Protein AF-A0A971KRV9-F1 (afdb_monomer_lite)

Foldseek 3Di:
DDDDDDPVPPAPPVNVVCVVCVVVVPNPVVVLVVQQLVFDVRAGKDKDADPDCQFKDWAWPFAKDWDDWDDDPPDTDIDIDTDTPGMDGNPCVRMDIDGHD

Radius of gyration: 20.57 Å; chains: 1; bounding box: 50×37×50 Å

Sequence (101 aa):
TTKFTGTDSKISYLEALKAKFAPQGLINFALCNAGNGVGVEGKDRMIVYKNDIENVFGVVTEPLRVLPAQYQGLNAIFNLFARTAGTAFRRPTAAVYADGV

Structure (mmCIF, N/CA/C/O backbone):
data_AF-A0A971KRV9-F1
#
_entry.id   AF-A0A971KRV9-F1
#
loop_
_atom_site.group_PDB
_atom_site.id
_atom_site.type_symbol
_atom_site.label_atom_id
_atom_site.label_alt_id
_atom_site.label_comp_id
_atom_site.label_asym_id
_atom_site.label_entity_id
_atom_site.label_seq_id
_atom_site.pdbx_PDB_ins_code
_atom_site.Cartn_x
_atom_site.Cartn_y
_atom_site.Cartn_z
_atom_site.occupancy
_atom_site.B_iso_or_equiv
_atom_site.auth_seq_id
_atom_site.auth_comp_id
_atom_site.auth_asym_id
_atom_site.auth_atom_id
_atom_site.pdbx_PDB_model_num
ATOM 1 N N . THR A 1 1 ? -13.592 23.753 15.552 1.00 42.66 1 THR A N 1
ATOM 2 C CA . THR A 1 1 ? -14.771 22.917 15.241 1.00 42.66 1 THR A CA 1
ATOM 3 C C . THR A 1 1 ? -15.631 23.670 14.252 1.00 42.66 1 THR A C 1
ATOM 5 O O . THR A 1 1 ? -16.369 24.560 14.651 1.00 42.66 1 THR A O 1
ATOM 8 N N . THR A 1 2 ? -15.461 23.423 12.958 1.00 44.06 2 THR A N 1
ATOM 9 C CA . THR A 1 2 ? -16.257 24.078 11.911 1.00 44.06 2 THR A CA 1
ATOM 10 C C . THR A 1 2 ? -17.669 23.496 11.961 1.00 44.06 2 THR A C 1
ATOM 12 O O . THR A 1 2 ? -17.868 22.317 11.679 1.00 44.06 2 THR A O 1
ATOM 15 N N . LYS A 1 3 ? -18.637 24.290 12.435 1.00 46.28 3 LYS A N 1
ATOM 16 C CA . LYS A 1 3 ? -20.061 23.941 12.400 1.00 46.28 3 LYS A CA 1
ATOM 17 C C . LYS A 1 3 ? -20.588 24.275 11.007 1.00 46.28 3 LYS A C 1
ATOM 19 O O . LYS A 1 3 ? -20.557 25.431 10.607 1.00 46.28 3 LYS A O 1
ATOM 24 N N . PHE A 1 4 ? -21.049 23.254 10.300 1.00 52.91 4 PHE A N 1
ATOM 25 C CA . PHE A 1 4 ? -21.707 23.370 9.006 1.00 52.91 4 PHE A CA 1
ATOM 26 C C . PHE A 1 4 ? -23.173 23.763 9.239 1.00 52.91 4 PHE A C 1
ATOM 28 O O . PHE A 1 4 ? -23.909 23.047 9.921 1.00 52.91 4 PHE A O 1
ATOM 35 N N . THR A 1 5 ? -23.563 24.956 8.788 1.00 45.97 5 THR A N 1
ATOM 36 C CA . THR A 1 5 ? -24.910 25.513 8.963 1.00 45.97 5 THR A CA 1
ATOM 37 C C . THR A 1 5 ? -25.591 25.699 7.610 1.00 45.97 5 THR A C 1
ATOM 39 O O . THR A 1 5 ? -25.241 26.598 6.853 1.00 45.97 5 THR A O 1
ATOM 42 N N . GLY A 1 6 ? -26.620 24.888 7.358 1.00 48.25 6 GLY A N 1
ATOM 43 C CA . GLY A 1 6 ? -27.865 25.285 6.688 1.00 48.25 6 GLY A CA 1
ATOM 44 C C . GLY A 1 6 ? -27.887 25.502 5.171 1.00 48.25 6 GLY A C 1
ATOM 45 O O . GLY A 1 6 ? -28.978 25.505 4.612 1.00 48.25 6 GLY A O 1
ATOM 46 N N . THR A 1 7 ? -26.753 25.629 4.482 1.00 49.47 7 THR A N 1
ATOM 47 C CA . THR A 1 7 ? -26.716 25.826 3.012 1.00 49.47 7 THR A CA 1
ATOM 48 C C . THR A 1 7 ? -25.532 25.102 2.355 1.00 49.47 7 THR A C 1
ATOM 50 O O . THR A 1 7 ? -24.835 25.651 1.508 1.00 49.47 7 THR A O 1
ATOM 53 N N . ASP A 1 8 ? -25.289 23.848 2.742 1.00 52.19 8 ASP A N 1
ATOM 54 C CA . ASP A 1 8 ? -24.143 23.043 2.279 1.00 52.19 8 ASP A CA 1
ATOM 55 C C . ASP A 1 8 ? -24.368 22.306 0.945 1.00 52.19 8 ASP A C 1
ATOM 57 O O . ASP A 1 8 ? -23.674 21.343 0.632 1.00 52.19 8 ASP A O 1
ATOM 61 N N . SER A 1 9 ? -25.282 22.773 0.090 1.00 56.97 9 SER A N 1
ATOM 62 C CA . SER A 1 9 ? -25.549 22.167 -1.229 1.00 56.97 9 SER A CA 1
ATOM 63 C C . SER A 1 9 ? -24.377 22.268 -2.224 1.00 56.97 9 SER A C 1
ATOM 65 O O . SER A 1 9 ? -24.500 21.813 -3.358 1.00 56.97 9 SER A O 1
ATOM 67 N N . LYS A 1 10 ? -23.262 22.906 -1.840 1.00 64.19 10 LYS A N 1
ATOM 68 C CA . LYS A 1 10 ? -22.063 23.100 -2.677 1.00 64.19 10 LYS A CA 1
ATOM 69 C C . LYS A 1 10 ? -20.878 22.218 -2.285 1.00 64.19 10 LYS A C 1
ATOM 71 O O . LYS A 1 10 ? -19.875 22.251 -2.989 1.00 64.19 10 LYS A O 1
ATOM 76 N N . ILE A 1 11 ? -20.971 21.467 -1.188 1.00 67.75 11 ILE A N 1
ATOM 77 C CA . ILE A 1 11 ? -19.888 20.598 -0.719 1.00 67.75 11 ILE A CA 1
ATOM 78 C C . ILE A 1 11 ? -20.365 19.158 -0.867 1.00 67.75 11 ILE A C 1
ATOM 80 O O . ILE A 1 11 ? -21.416 18.783 -0.343 1.00 67.75 11 ILE A O 1
ATOM 84 N N . SER A 1 12 ? -19.610 18.343 -1.600 1.00 80.25 12 SER A N 1
ATOM 85 C CA . SER A 1 12 ? -19.933 16.923 -1.709 1.00 80.25 12 SER A CA 1
ATOM 86 C C . SER A 1 12 ? -19.827 16.259 -0.333 1.00 80.25 12 SER A C 1
ATOM 88 O O . SER A 1 12 ? -18.970 16.603 0.485 1.00 80.25 12 SER A O 1
ATOM 90 N N . TYR A 1 13 ? -20.666 15.256 -0.070 1.00 78.88 13 TYR A N 1
ATOM 91 C CA . TYR A 1 13 ? -20.603 14.502 1.186 1.00 78.88 13 TYR A CA 1
ATOM 92 C C . TYR A 1 13 ? -19.193 13.935 1.447 1.00 78.88 13 TYR A C 1
ATOM 94 O O . TYR A 1 13 ? -18.716 13.921 2.580 1.00 78.88 13 TYR A O 1
ATOM 102 N N . LEU A 1 14 ? -18.477 13.564 0.380 1.00 77.88 14 LEU A N 1
ATOM 103 C CA . LEU A 1 14 ? -17.086 13.127 0.440 1.00 77.88 14 LEU A CA 1
ATOM 104 C C . LEU A 1 14 ? -16.143 14.217 0.969 1.00 77.88 14 LEU A C 1
ATOM 106 O O . LEU A 1 14 ? -15.290 13.929 1.805 1.00 77.88 14 LEU A O 1
ATOM 110 N N . GLU A 1 15 ? -16.271 15.460 0.510 1.00 80.31 15 GLU A N 1
ATOM 111 C CA . GLU A 1 15 ? -15.447 16.577 0.991 1.00 80.31 15 GLU A CA 1
ATOM 112 C C . GLU A 1 15 ? -15.720 16.891 2.464 1.00 80.31 15 GLU A C 1
ATOM 114 O O . GLU A 1 15 ? -14.781 17.134 3.226 1.00 80.31 15 GLU A O 1
ATOM 119 N N . ALA A 1 16 ? -16.980 16.793 2.896 1.00 82.00 16 ALA A N 1
ATOM 120 C CA . ALA A 1 16 ? -17.339 16.936 4.304 1.00 82.00 16 ALA A CA 1
ATOM 121 C C . ALA A 1 16 ? -16.710 15.829 5.174 1.00 82.00 16 ALA A C 1
ATOM 123 O O . ALA A 1 16 ? -16.162 16.114 6.243 1.00 82.00 16 ALA A O 1
ATOM 124 N N . LEU A 1 17 ? -16.725 14.573 4.709 1.00 78.88 17 LEU A N 1
ATOM 125 C CA . LEU A 1 17 ? -16.067 13.457 5.398 1.00 78.88 17 LEU A CA 1
ATOM 126 C C . LEU A 1 17 ? -14.545 13.648 5.449 1.00 78.88 17 LEU A C 1
ATOM 128 O O . LEU A 1 17 ? -13.952 13.505 6.519 1.00 78.88 17 LEU A O 1
ATOM 132 N N . LYS A 1 18 ? -13.918 14.046 4.335 1.00 81.12 18 LYS A N 1
ATOM 133 C CA . LYS A 1 18 ? -12.479 14.355 4.282 1.00 81.12 18 LYS A CA 1
ATOM 134 C C . LYS A 1 18 ? -12.102 15.419 5.312 1.00 81.12 18 LYS A C 1
ATOM 136 O O . LYS A 1 18 ? -11.177 15.209 6.090 1.00 81.12 18 LYS A O 1
ATOM 141 N N . ALA A 1 19 ? -12.850 16.520 5.380 1.00 82.62 19 ALA A N 1
ATOM 142 C CA . ALA A 1 19 ? -12.597 17.591 6.343 1.00 82.62 19 ALA A CA 1
ATOM 143 C C . ALA A 1 19 ? -12.804 17.144 7.801 1.00 82.62 19 ALA A C 1
ATOM 145 O O . ALA A 1 19 ? -12.041 17.535 8.685 1.00 82.62 19 ALA A O 1
ATOM 146 N N . LYS A 1 20 ? -13.813 16.304 8.064 1.00 83.00 20 LYS A N 1
ATOM 147 C CA . LYS A 1 20 ? -14.112 15.791 9.409 1.00 83.00 20 LYS A CA 1
ATOM 148 C C . LYS A 1 20 ? -13.045 14.822 9.924 1.00 83.00 20 LYS A C 1
ATOM 150 O O . LYS A 1 20 ? -12.732 14.847 11.114 1.00 83.00 20 LYS A O 1
ATOM 155 N N . PHE A 1 21 ? -12.509 13.975 9.049 1.00 77.69 21 PHE A N 1
ATOM 156 C CA . PHE A 1 21 ? -11.555 12.926 9.411 1.00 77.69 21 PHE A CA 1
ATOM 157 C C . PHE A 1 21 ? -10.083 13.329 9.228 1.00 77.69 21 PHE A C 1
ATOM 159 O O . PHE A 1 21 ? -9.210 12.697 9.823 1.00 77.69 21 PHE A O 1
ATOM 166 N N . ALA A 1 22 ? -9.788 14.417 8.509 1.00 79.62 22 ALA A N 1
ATOM 167 C CA . ALA A 1 22 ? -8.427 14.943 8.372 1.00 79.62 22 ALA A CA 1
ATOM 168 C C . ALA A 1 22 ? -7.723 15.222 9.721 1.00 79.62 22 ALA A C 1
ATOM 170 O O . ALA A 1 22 ? -6.573 14.806 9.868 1.00 79.62 22 ALA A O 1
ATOM 171 N N . PRO A 1 23 ? -8.376 15.812 10.749 1.00 79.44 23 PRO A N 1
ATOM 172 C CA . PRO A 1 23 ? -7.773 15.971 12.077 1.00 79.44 23 PRO A CA 1
ATOM 173 C C . PRO A 1 23 ? -7.422 14.647 12.768 1.00 79.44 23 PRO A C 1
ATOM 175 O O . PRO A 1 23 ? -6.595 14.628 13.672 1.00 79.44 23 PRO A O 1
ATOM 178 N N . GLN A 1 24 ? -8.052 13.542 12.359 1.00 74.56 24 GLN A N 1
ATOM 179 C CA . GLN A 1 24 ? -7.790 12.198 12.880 1.00 74.56 24 GLN A CA 1
ATOM 180 C C . GLN A 1 24 ? -6.664 11.484 12.108 1.00 74.56 24 GLN A C 1
ATOM 182 O O . GLN A 1 24 ? -6.354 10.333 12.400 1.00 74.56 24 GLN A O 1
ATOM 187 N N . GLY A 1 25 ? -6.038 12.154 11.132 1.00 74.31 25 GLY A N 1
ATOM 188 C CA . GLY A 1 25 ? -4.920 11.620 10.347 1.00 74.31 25 GLY A CA 1
ATOM 189 C C . GLY A 1 25 ? -5.328 10.833 9.098 1.00 74.31 25 GLY A C 1
ATOM 190 O O . GLY A 1 25 ? -4.467 10.291 8.407 1.00 74.31 25 GLY A O 1
ATOM 191 N N . LEU A 1 26 ? -6.620 10.787 8.764 1.00 74.25 26 LEU A N 1
ATOM 192 C CA . LEU A 1 26 ? -7.117 10.206 7.516 1.00 74.25 26 LEU A CA 1
ATOM 193 C C . LEU A 1 26 ? -6.928 11.217 6.384 1.00 74.25 26 LEU A C 1
ATOM 195 O O . LEU A 1 26 ? -7.764 12.091 6.175 1.00 74.25 26 LEU A O 1
ATOM 199 N N . ILE A 1 27 ? -5.796 11.124 5.687 1.00 74.00 27 ILE A N 1
ATOM 200 C CA . ILE A 1 27 ? -5.391 12.106 4.665 1.00 74.00 27 ILE A CA 1
ATOM 201 C C . ILE A 1 27 ? -5.180 11.496 3.272 1.00 74.00 27 ILE A C 1
ATOM 203 O O . ILE A 1 27 ? -5.269 12.200 2.270 1.00 74.00 27 ILE A O 1
ATOM 207 N N . ASN A 1 28 ? -4.971 10.181 3.179 1.00 73.94 28 ASN A N 1
ATOM 208 C CA . ASN A 1 28 ? -4.557 9.501 1.947 1.00 73.94 28 ASN A CA 1
ATOM 209 C C . ASN A 1 28 ? -5.718 8.862 1.165 1.00 73.94 28 ASN A C 1
ATOM 211 O O . ASN A 1 28 ? -5.649 7.716 0.731 1.00 73.94 28 ASN A O 1
ATOM 215 N N . PHE A 1 29 ? -6.777 9.635 0.919 1.00 70.81 29 PHE A N 1
ATOM 216 C CA . PHE A 1 29 ? -7.955 9.166 0.173 1.00 70.81 29 PHE A CA 1
ATOM 217 C C . PHE A 1 29 ? -7.657 8.774 -1.283 1.00 70.81 29 PHE A C 1
ATOM 219 O O . PHE A 1 29 ? -8.380 7.969 -1.853 1.00 70.81 29 PHE A O 1
ATOM 226 N N . ALA A 1 30 ? -6.600 9.318 -1.895 1.00 72.25 30 ALA A N 1
ATOM 227 C CA . ALA A 1 30 ? -6.207 8.952 -3.257 1.00 72.25 30 ALA A CA 1
ATOM 228 C C . ALA A 1 30 ? -5.676 7.510 -3.349 1.00 72.25 30 ALA A C 1
ATOM 230 O O . ALA A 1 30 ? -5.916 6.834 -4.346 1.00 72.25 30 ALA A O 1
ATOM 231 N N . LEU A 1 31 ? -5.004 7.019 -2.299 1.00 70.94 31 LEU A N 1
ATOM 232 C CA . LEU A 1 31 ? -4.533 5.632 -2.230 1.00 70.94 31 LEU A CA 1
ATOM 233 C C . LEU A 1 31 ? -5.689 4.643 -2.034 1.00 70.94 31 LEU A C 1
ATOM 235 O O . LEU A 1 31 ? -5.565 3.492 -2.439 1.00 70.94 31 LEU A O 1
ATOM 239 N N . CYS A 1 32 ? -6.825 5.085 -1.483 1.00 69.94 32 CYS A N 1
ATOM 240 C CA . CYS A 1 32 ? -8.011 4.240 -1.330 1.00 69.94 32 CYS A CA 1
ATOM 241 C C . CYS A 1 32 ? -8.578 3.762 -2.674 1.00 69.94 32 CYS A C 1
ATOM 243 O O . CYS A 1 32 ? -9.145 2.679 -2.713 1.00 69.94 32 CYS A O 1
ATOM 245 N N . ASN A 1 33 ? -8.353 4.490 -3.776 1.00 74.06 33 ASN A N 1
ATOM 246 C CA . ASN A 1 33 ? -8.782 4.055 -5.112 1.00 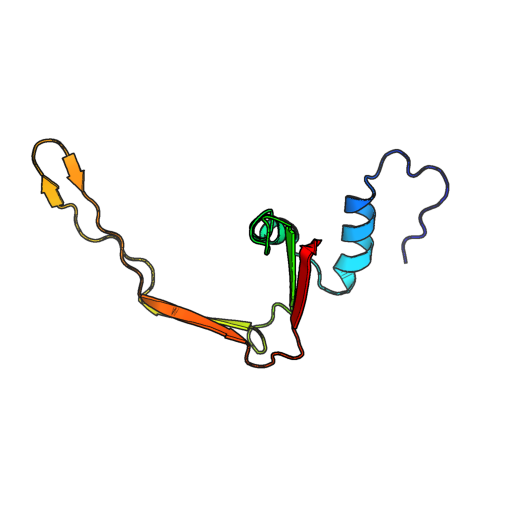74.06 33 ASN A CA 1
ATOM 247 C C . ASN A 1 33 ? -8.155 2.718 -5.537 1.00 74.06 33 ASN A C 1
ATOM 249 O O . ASN A 1 33 ? -8.721 2.017 -6.369 1.00 74.06 33 ASN A O 1
ATOM 253 N N . ALA A 1 34 ? -7.000 2.348 -4.972 1.00 76.19 34 ALA A N 1
ATOM 254 C CA . ALA A 1 34 ? -6.380 1.050 -5.227 1.00 76.19 34 ALA A CA 1
ATOM 255 C C . ALA A 1 34 ? -7.169 -0.126 -4.618 1.00 76.19 34 ALA A C 1
ATOM 257 O O . ALA A 1 34 ? -6.879 -1.274 -4.937 1.00 76.19 34 ALA A O 1
ATOM 258 N N . GLY A 1 35 ? -8.139 0.144 -3.737 1.00 69.75 35 GLY A N 1
ATOM 259 C CA . GLY A 1 35 ? -9.039 -0.856 -3.165 1.00 69.75 35 GLY A CA 1
ATOM 260 C C . GLY A 1 35 ? -10.295 -1.123 -3.998 1.00 69.75 35 GLY A C 1
ATOM 261 O O . GLY A 1 35 ? -11.032 -2.056 -3.678 1.00 69.75 35 GLY A O 1
ATOM 262 N N . ASN A 1 36 ? -10.539 -0.349 -5.060 1.00 80.00 36 ASN A N 1
ATOM 263 C CA . ASN A 1 36 ? -11.770 -0.451 -5.840 1.00 80.00 36 ASN A CA 1
ATOM 264 C C . ASN A 1 36 ? -11.782 -1.733 -6.686 1.00 80.00 36 ASN A C 1
ATOM 266 O O . ASN A 1 36 ? -10.861 -1.970 -7.470 1.00 80.00 36 ASN A O 1
ATOM 270 N N . GLY A 1 37 ? -12.817 -2.559 -6.537 1.00 75.19 37 GLY A N 1
ATOM 271 C CA . GLY A 1 37 ? -12.988 -3.818 -7.271 1.00 75.19 37 GLY A CA 1
ATOM 272 C C . GLY A 1 37 ? -11.974 -4.922 -6.941 1.00 75.19 37 GLY A C 1
ATOM 273 O O . GLY A 1 37 ? -11.938 -5.946 -7.621 1.00 75.19 37 GLY A O 1
ATOM 274 N N . VAL A 1 38 ? -11.138 -4.735 -5.913 1.00 80.88 38 VAL A N 1
ATOM 275 C CA . VAL A 1 38 ? -10.114 -5.713 -5.485 1.00 80.88 38 VAL A CA 1
ATOM 276 C C . VAL A 1 38 ? -10.674 -6.703 -4.445 1.00 80.88 38 VAL A C 1
ATOM 278 O O . VAL A 1 38 ? -9.967 -7.604 -3.991 1.00 80.88 38 VAL A O 1
ATOM 281 N N . GLY A 1 39 ? -11.938 -6.535 -4.054 1.00 74.31 39 GLY A N 1
ATOM 282 C CA . GLY A 1 39 ? -12.706 -7.345 -3.111 1.00 74.31 39 GLY A CA 1
ATOM 283 C C . GLY A 1 39 ? -13.011 -8.767 -3.537 1.00 74.31 39 GLY A C 1
ATOM 284 O O . GLY A 1 39 ? -12.938 -9.131 -4.712 1.00 74.31 39 GLY A O 1
ATOM 285 N N . VAL A 1 40 ? -13.439 -9.569 -2.559 1.00 76.81 40 VAL A N 1
ATOM 286 C CA . VAL A 1 40 ? -14.144 -10.822 -2.863 1.00 76.81 40 VAL A CA 1
ATOM 287 C C . VAL A 1 40 ? -15.397 -10.473 -3.676 1.00 76.81 40 VAL A C 1
ATOM 289 O O . VAL A 1 40 ? -16.085 -9.503 -3.367 1.00 76.81 40 VAL A O 1
ATOM 292 N N . GLU A 1 41 ? -15.661 -11.231 -4.744 1.00 83.94 41 GLU A N 1
ATOM 293 C CA . GLU A 1 41 ? -16.754 -10.969 -5.702 1.00 83.94 41 GLU A CA 1
ATOM 294 C C . GLU A 1 41 ? -16.643 -9.629 -6.459 1.00 83.94 41 GLU A C 1
ATOM 296 O O . GLU A 1 41 ? -17.628 -9.162 -7.025 1.00 83.94 41 GLU A O 1
ATOM 301 N N . GLY A 1 42 ? -15.458 -9.007 -6.497 1.00 79.50 42 GLY A N 1
ATOM 302 C CA . GLY A 1 42 ? -15.253 -7.734 -7.198 1.00 79.50 42 GLY A CA 1
ATOM 303 C C . GLY A 1 42 ? -15.854 -6.524 -6.479 1.00 79.50 42 GLY A C 1
ATOM 304 O O . GLY A 1 42 ? -16.064 -5.489 -7.105 1.00 79.50 42 GLY A O 1
ATOM 305 N N . LYS A 1 43 ? -16.143 -6.653 -5.178 1.00 84.56 43 LYS A N 1
ATOM 306 C CA . LYS A 1 43 ? -16.569 -5.538 -4.321 1.00 84.56 43 LYS A CA 1
ATOM 307 C C . LYS A 1 43 ? -15.391 -4.629 -3.961 1.00 84.56 43 LYS A C 1
ATOM 309 O O . LYS A 1 43 ? -14.235 -4.967 -4.226 1.00 84.56 43 LYS A O 1
ATOM 314 N N . ASP A 1 44 ? -15.661 -3.487 -3.340 1.00 83.31 44 ASP A N 1
ATOM 315 C CA . ASP A 1 44 ? -14.593 -2.588 -2.914 1.00 83.31 44 ASP A CA 1
ATOM 316 C C . ASP A 1 44 ? -13.984 -3.042 -1.580 1.00 83.31 44 ASP A C 1
ATOM 318 O O . ASP A 1 44 ? -14.636 -3.645 -0.718 1.00 83.31 44 ASP A O 1
ATOM 322 N N . ARG A 1 45 ? -12.690 -2.760 -1.412 1.00 83.31 45 ARG A N 1
ATOM 323 C CA . ARG A 1 45 ? -11.941 -2.977 -0.171 1.00 83.31 45 ARG A CA 1
ATOM 324 C C . ARG A 1 45 ? -11.499 -1.654 0.407 1.00 83.31 45 ARG A C 1
ATOM 326 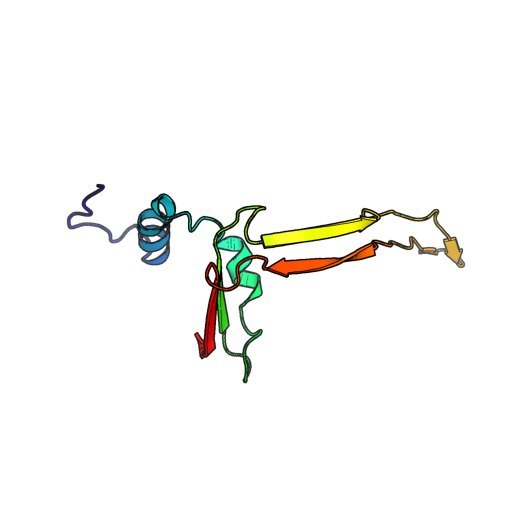O O . ARG A 1 45 ? -11.016 -0.774 -0.304 1.00 83.31 45 ARG A O 1
ATOM 333 N N . MET A 1 46 ? -11.563 -1.557 1.726 1.00 82.69 46 MET A N 1
ATOM 334 C CA . MET A 1 46 ? -11.035 -0.417 2.453 1.00 82.69 46 MET A CA 1
ATOM 335 C C . MET A 1 46 ? -10.059 -0.880 3.526 1.00 82.69 46 MET A C 1
ATOM 337 O O . MET A 1 46 ? -10.345 -1.772 4.322 1.00 82.69 46 MET A O 1
ATOM 341 N N . ILE A 1 47 ? -8.902 -0.226 3.570 1.00 84.56 47 ILE A N 1
ATOM 342 C CA . ILE A 1 47 ? -7.956 -0.346 4.671 1.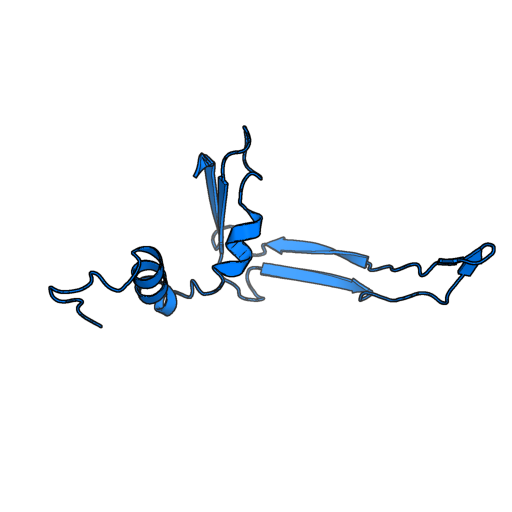00 84.56 47 ILE A CA 1
ATOM 343 C C . ILE A 1 47 ? -7.699 1.037 5.255 1.00 84.56 47 ILE A C 1
ATOM 345 O O . ILE A 1 47 ? -7.426 1.999 4.537 1.00 84.56 47 ILE A O 1
ATOM 349 N N . VAL A 1 48 ? -7.786 1.128 6.574 1.00 85.62 48 VAL A N 1
ATOM 350 C CA . VAL A 1 48 ? -7.434 2.317 7.342 1.00 85.62 48 VAL A CA 1
ATOM 351 C C . VAL A 1 48 ? -6.306 1.927 8.270 1.00 85.62 48 VAL A C 1
ATOM 353 O O . VAL A 1 48 ? -6.444 0.995 9.051 1.00 85.62 48 VAL A O 1
ATOM 356 N N . TYR A 1 49 ? -5.183 2.628 8.203 1.00 86.56 49 TYR A N 1
ATOM 357 C CA . TYR A 1 49 ? -4.051 2.369 9.083 1.00 86.56 49 TYR A CA 1
ATOM 358 C C . TYR A 1 49 ? -3.369 3.669 9.486 1.00 86.56 49 TYR A C 1
ATOM 360 O O . TYR A 1 49 ? -3.431 4.676 8.776 1.00 86.56 49 TYR A O 1
ATOM 368 N N . LYS A 1 50 ? -2.682 3.646 10.630 1.00 84.44 50 LYS A N 1
ATOM 369 C CA . LYS A 1 50 ? -1.845 4.770 11.050 1.00 84.44 50 LYS A CA 1
ATOM 370 C C . LYS A 1 50 ? -0.567 4.808 10.203 1.00 84.44 50 LYS A C 1
ATOM 372 O O . LYS A 1 50 ? 0.297 3.945 10.353 1.00 84.44 50 LYS A O 1
ATOM 377 N N . ASN A 1 51 ? -0.451 5.812 9.331 1.00 81.62 51 ASN A N 1
ATOM 378 C CA . ASN A 1 51 ? 0.718 6.019 8.471 1.00 81.62 51 ASN A CA 1
ATOM 379 C C . ASN A 1 51 ? 1.901 6.591 9.266 1.00 81.62 51 ASN A C 1
ATOM 381 O O . ASN A 1 51 ? 2.123 7.798 9.313 1.00 81.62 51 ASN A O 1
ATOM 385 N N . ASP A 1 52 ? 2.614 5.703 9.941 1.00 84.25 52 ASP A N 1
ATOM 386 C CA . ASP A 1 52 ? 3.730 6.005 10.826 1.00 84.25 52 ASP A CA 1
ATOM 387 C C . ASP A 1 52 ? 4.727 4.848 10.7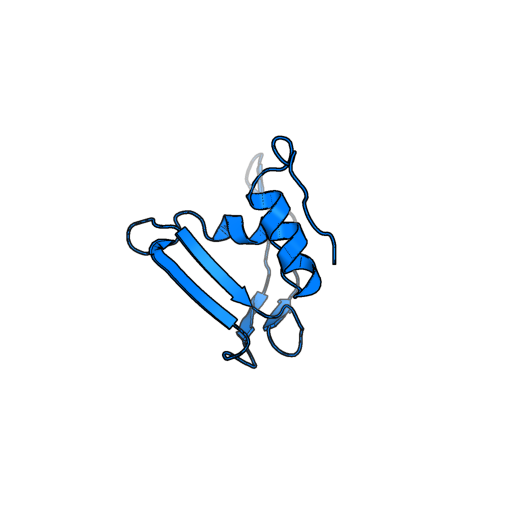09 1.00 84.25 52 ASP A C 1
ATOM 389 O O . ASP A 1 52 ? 4.314 3.684 10.724 1.00 84.25 52 ASP A O 1
ATOM 393 N N . ILE A 1 53 ? 6.019 5.164 10.584 1.00 85.25 53 ILE A N 1
ATOM 394 C CA . ILE A 1 53 ? 7.090 4.186 10.350 1.00 85.25 53 ILE A CA 1
ATOM 395 C C . ILE A 1 53 ? 7.196 3.158 11.481 1.00 85.25 53 ILE A C 1
ATOM 397 O O . ILE A 1 53 ? 7.644 2.031 11.266 1.00 85.25 53 ILE A O 1
ATOM 401 N N . GLU A 1 54 ? 6.736 3.506 12.686 1.00 86.62 54 GLU A N 1
ATOM 402 C CA . GLU A 1 54 ? 6.659 2.549 13.787 1.00 86.62 54 GLU A CA 1
ATOM 403 C C . GLU A 1 54 ? 5.580 1.477 13.597 1.00 86.62 54 GLU A C 1
ATOM 405 O O . GLU A 1 54 ? 5.655 0.421 14.228 1.00 86.62 54 GLU A O 1
ATOM 410 N N . ASN A 1 55 ? 4.564 1.743 12.774 1.00 86.62 55 ASN A N 1
ATOM 411 C CA . ASN A 1 55 ? 3.425 0.851 12.572 1.00 86.62 55 ASN A CA 1
ATOM 412 C C . ASN A 1 55 ? 3.498 0.150 11.220 1.00 86.62 55 ASN A C 1
ATOM 414 O O . ASN A 1 55 ? 3.354 -1.072 11.178 1.00 86.62 55 ASN A O 1
ATOM 418 N N . VAL A 1 56 ? 3.734 0.907 10.146 1.00 86.69 56 VAL A N 1
ATOM 419 C CA . VAL A 1 56 ? 3.779 0.409 8.769 1.00 86.69 56 VAL A CA 1
ATOM 420 C C . VAL A 1 56 ? 5.027 0.937 8.089 1.00 86.69 56 VAL A C 1
ATOM 422 O O . VAL A 1 56 ? 5.230 2.146 7.996 1.00 86.69 56 VAL A O 1
ATOM 425 N N . PHE A 1 57 ? 5.853 0.031 7.580 1.00 86.69 57 PHE A N 1
ATOM 426 C CA . PHE A 1 57 ? 7.037 0.404 6.819 1.00 86.69 57 PHE A CA 1
ATOM 427 C C . PHE A 1 57 ? 7.261 -0.554 5.653 1.00 86.69 57 PHE A C 1
ATOM 429 O O . PHE A 1 57 ? 7.034 -1.762 5.753 1.00 86.69 57 PHE A O 1
ATOM 436 N N . GLY A 1 58 ? 7.703 0.007 4.531 1.00 86.06 58 GLY A N 1
ATOM 437 C CA . GLY A 1 58 ? 8.184 -0.760 3.391 1.00 86.06 58 GLY A CA 1
ATOM 438 C C . GLY A 1 58 ? 9.651 -1.115 3.589 1.00 86.06 58 GLY A C 1
ATOM 439 O O . GLY A 1 58 ? 10.452 -0.260 3.969 1.00 86.06 58 GLY A O 1
ATOM 440 N N . VAL A 1 59 ? 10.014 -2.364 3.319 1.00 85.69 59 VAL A N 1
ATOM 441 C CA . VAL A 1 59 ? 11.411 -2.799 3.332 1.00 85.69 59 VAL A CA 1
ATOM 442 C C . VAL A 1 59 ? 11.918 -2.813 1.898 1.00 85.69 59 VAL A C 1
ATOM 444 O O . VAL A 1 59 ? 11.609 -3.711 1.111 1.00 85.69 59 VAL A O 1
ATOM 447 N N . VAL A 1 60 ? 12.714 -1.805 1.555 1.00 83.88 60 VAL A N 1
ATOM 448 C CA . VAL A 1 60 ? 13.388 -1.709 0.258 1.00 83.88 60 VAL A CA 1
ATOM 449 C C . VAL A 1 60 ? 14.841 -2.114 0.458 1.00 83.88 60 VAL A C 1
ATOM 451 O O . VAL A 1 60 ? 15.625 -1.363 1.030 1.00 83.88 60 VAL A O 1
ATOM 454 N N . THR A 1 61 ? 15.189 -3.323 0.020 1.00 84.31 61 THR A N 1
ATOM 455 C CA . THR A 1 61 ? 16.568 -3.828 0.108 1.00 84.31 61 THR A CA 1
ATOM 456 C C . THR A 1 61 ? 17.441 -3.285 -1.017 1.00 84.31 61 THR A C 1
ATOM 458 O O . THR A 1 61 ? 18.604 -2.974 -0.791 1.00 84.31 61 THR A O 1
ATOM 461 N N . GLU A 1 62 ? 16.875 -3.128 -2.216 1.00 87.94 62 GLU A N 1
ATOM 462 C CA . GLU A 1 62 ? 17.544 -2.500 -3.353 1.00 87.94 62 GLU A CA 1
ATOM 463 C C . GLU A 1 62 ? 16.542 -1.565 -4.048 1.00 87.94 62 GLU A C 1
ATOM 465 O O . GLU A 1 62 ? 15.454 -2.024 -4.422 1.00 87.94 62 GLU A O 1
ATOM 470 N N . PRO A 1 63 ? 16.866 -0.266 -4.204 1.00 86.25 63 PRO A N 1
ATOM 471 C CA . PRO A 1 63 ? 15.990 0.681 -4.885 1.00 86.25 63 PRO A CA 1
ATOM 472 C C . PRO A 1 63 ? 15.809 0.295 -6.357 1.00 86.25 63 PRO A C 1
ATOM 474 O O . PRO A 1 63 ? 16.603 -0.466 -6.909 1.00 86.25 63 PRO A O 1
ATOM 477 N N . LEU A 1 64 ? 14.776 0.841 -7.003 1.00 90.44 64 LEU A N 1
ATOM 478 C CA . LEU A 1 64 ? 14.536 0.620 -8.427 1.00 90.44 64 LEU A CA 1
ATOM 479 C C . LEU A 1 64 ? 15.737 1.100 -9.246 1.00 90.44 64 LEU A C 1
ATOM 481 O O . LEU A 1 64 ? 16.130 2.266 -9.172 1.00 90.44 64 LEU A O 1
ATOM 485 N N . ARG A 1 65 ? 16.308 0.198 -10.040 1.00 89.56 65 ARG A N 1
ATOM 486 C CA . ARG A 1 65 ? 17.436 0.478 -10.924 1.00 89.56 65 ARG A CA 1
ATOM 487 C C . ARG A 1 65 ? 17.077 0.108 -12.348 1.00 89.56 65 ARG A C 1
ATOM 489 O O . ARG A 1 65 ? 16.484 -0.936 -12.614 1.00 89.56 65 ARG A O 1
ATOM 496 N N . VAL A 1 66 ? 17.479 0.985 -13.258 1.00 92.00 66 VAL A N 1
ATOM 497 C CA . VAL A 1 66 ? 17.416 0.750 -14.696 1.00 92.00 66 VAL A CA 1
ATOM 498 C C . VAL A 1 66 ? 18.747 0.138 -15.108 1.00 92.00 66 VAL A C 1
ATOM 500 O O . VAL A 1 66 ? 19.806 0.714 -14.847 1.00 92.00 66 VAL A O 1
ATOM 503 N N . LEU A 1 67 ? 18.704 -1.047 -15.702 1.00 90.75 67 LEU A N 1
ATOM 504 C CA . LEU A 1 67 ? 19.882 -1.677 -16.278 1.00 90.75 67 LEU A CA 1
ATOM 505 C C . LEU A 1 67 ? 20.215 -1.041 -17.634 1.00 90.75 67 LEU A C 1
ATOM 507 O O . LEU A 1 67 ? 19.331 -0.478 -18.287 1.00 90.75 67 LEU A O 1
ATOM 511 N N . PRO A 1 68 ? 21.482 -1.133 -18.074 1.00 90.06 68 PRO A N 1
ATOM 512 C CA . PRO A 1 68 ? 21.875 -0.681 -19.401 1.00 90.06 68 PRO A CA 1
ATOM 513 C C . PRO A 1 68 ? 20.988 -1.281 -20.498 1.00 90.06 68 PRO A C 1
ATOM 515 O O . PRO A 1 68 ? 20.572 -2.438 -20.406 1.00 90.06 68 PRO A O 1
ATOM 518 N N . ALA A 1 69 ? 20.720 -0.487 -21.537 1.00 91.62 69 ALA A N 1
ATOM 519 C CA . ALA A 1 69 ? 19.888 -0.896 -22.661 1.00 91.62 69 ALA A CA 1
ATOM 520 C C . ALA A 1 69 ? 20.462 -2.141 -23.348 1.00 91.62 69 ALA A C 1
ATOM 522 O O . ALA A 1 69 ? 21.643 -2.180 -23.701 1.00 91.62 69 ALA A O 1
ATOM 523 N N . GLN A 1 70 ? 19.609 -3.134 -23.578 1.00 91.06 70 GLN A N 1
ATOM 524 C CA . GLN A 1 70 ? 19.912 -4.269 -24.439 1.00 91.06 70 GLN A CA 1
ATOM 525 C C . GLN A 1 70 ? 19.251 -4.028 -25.794 1.00 91.06 70 GLN A C 1
ATOM 527 O O . GLN A 1 70 ? 18.038 -3.840 -25.877 1.00 91.06 70 GLN A O 1
ATOM 532 N N . TYR A 1 71 ? 20.049 -4.002 -26.858 1.00 89.50 71 TYR A N 1
ATOM 533 C CA . TYR A 1 71 ? 19.540 -3.802 -28.211 1.00 89.50 71 TYR A CA 1
ATOM 534 C C . TYR A 1 71 ? 19.171 -5.151 -28.825 1.00 89.50 71 TYR A C 1
ATOM 536 O O . TYR A 1 71 ? 20.018 -6.038 -28.937 1.00 89.50 71 TYR A O 1
ATOM 544 N N . GLN A 1 72 ? 17.909 -5.302 -29.229 1.00 87.94 72 GLN A N 1
ATOM 545 C CA . GLN A 1 72 ? 17.410 -6.489 -29.918 1.00 87.94 72 GLN A CA 1
ATOM 546 C C . GLN A 1 72 ? 16.753 -6.052 -31.235 1.00 87.94 72 GLN A C 1
ATOM 548 O O . GLN A 1 72 ? 15.618 -5.574 -31.268 1.00 87.94 72 GLN A O 1
ATOM 553 N N . GLY A 1 73 ? 17.504 -6.168 -32.334 1.00 88.31 73 GLY A N 1
ATOM 554 C CA . GLY A 1 73 ? 17.112 -5.600 -33.626 1.00 88.31 73 GLY A CA 1
ATOM 555 C C . GLY A 1 73 ? 17.064 -4.068 -33.576 1.00 88.31 73 GLY A C 1
ATOM 556 O O . GLY A 1 73 ? 18.037 -3.434 -33.182 1.00 88.31 73 GLY A O 1
ATOM 557 N N . LEU A 1 74 ? 15.926 -3.482 -33.965 1.00 90.75 74 LEU A N 1
ATOM 558 C CA . LEU A 1 74 ? 15.663 -2.033 -33.906 1.00 90.75 74 LEU A CA 1
ATOM 559 C C . LEU A 1 74 ? 15.172 -1.548 -32.530 1.00 90.75 74 LEU A C 1
ATOM 561 O O . LEU A 1 74 ? 15.058 -0.343 -32.316 1.00 90.75 74 LEU A O 1
ATOM 565 N N . ASN A 1 75 ? 14.873 -2.461 -31.602 1.00 91.06 75 ASN A N 1
ATOM 566 C CA . ASN A 1 75 ? 14.297 -2.120 -30.305 1.00 91.06 75 ASN A CA 1
ATOM 567 C C . ASN A 1 75 ? 15.381 -2.020 -29.223 1.00 91.06 75 ASN A C 1
ATOM 569 O O . ASN A 1 75 ? 16.282 -2.858 -29.150 1.00 91.06 75 ASN A O 1
ATOM 573 N N . ALA A 1 76 ? 15.247 -1.028 -28.340 1.00 90.19 76 ALA A N 1
ATOM 574 C CA . ALA A 1 76 ? 16.010 -0.933 -27.100 1.00 90.19 76 ALA A CA 1
ATOM 575 C C . ALA A 1 76 ? 15.152 -1.445 -25.936 1.00 90.19 76 ALA A C 1
ATOM 577 O O . ALA A 1 76 ? 14.079 -0.907 -25.662 1.00 90.19 76 ALA A O 1
ATOM 578 N N . ILE A 1 77 ? 15.624 -2.487 -25.258 1.00 92.12 77 ILE A N 1
ATOM 579 C CA . ILE A 1 77 ? 14.963 -3.087 -24.100 1.00 92.12 77 ILE A CA 1
ATOM 580 C C . ILE A 1 77 ? 15.675 -2.598 -22.840 1.00 92.12 77 ILE A C 1
ATOM 582 O O . ILE A 1 77 ? 16.881 -2.793 -22.676 1.00 92.12 77 ILE A O 1
ATOM 586 N N . PHE A 1 78 ? 14.922 -1.972 -21.938 1.00 92.75 78 PHE A N 1
ATOM 587 C CA . PHE A 1 78 ? 15.409 -1.534 -20.634 1.00 92.75 78 PHE A CA 1
ATOM 588 C C . PHE A 1 78 ? 14.838 -2.442 -19.556 1.00 92.75 78 PHE A C 1
ATOM 590 O O . PHE A 1 78 ? 13.634 -2.444 -19.302 1.00 92.75 78 PHE A O 1
ATOM 597 N N . ASN A 1 79 ? 15.712 -3.200 -18.903 1.00 91.00 79 ASN A N 1
ATOM 598 C CA . ASN A 1 79 ? 15.311 -4.020 -17.772 1.00 91.00 79 ASN A CA 1
ATOM 599 C C . ASN A 1 79 ? 15.328 -3.169 -16.502 1.00 91.00 79 ASN A C 1
ATOM 601 O O . ASN A 1 79 ? 16.335 -2.543 -16.168 1.00 91.00 79 ASN A O 1
ATOM 605 N N . LEU A 1 80 ? 14.208 -3.159 -15.790 1.00 91.88 80 LEU A N 1
ATOM 606 C CA . LEU A 1 80 ? 14.073 -2.514 -14.492 1.00 91.88 80 LEU A CA 1
ATOM 607 C C . LEU A 1 80 ? 14.042 -3.590 -13.412 1.00 91.88 80 LEU A C 1
ATOM 609 O O . LEU A 1 80 ? 13.289 -4.555 -13.529 1.00 91.88 80 LEU A O 1
ATOM 613 N N . PHE A 1 81 ? 14.832 -3.419 -12.354 1.00 90.25 81 PHE A N 1
ATOM 614 C CA . PHE A 1 81 ? 14.767 -4.300 -11.191 1.00 90.25 81 PHE A CA 1
ATOM 615 C C . PHE A 1 81 ? 14.694 -3.492 -9.900 1.00 90.25 81 PHE A C 1
ATOM 617 O O . PHE A 1 81 ? 15.323 -2.445 -9.763 1.00 90.25 81 PHE A O 1
ATOM 624 N N . ALA A 1 82 ? 13.926 -3.999 -8.946 1.00 89.88 82 ALA A N 1
ATOM 625 C CA . ALA A 1 82 ? 13.903 -3.537 -7.569 1.00 89.88 82 ALA A CA 1
ATOM 626 C C . ALA A 1 82 ? 13.805 -4.770 -6.674 1.00 89.88 82 ALA A C 1
ATOM 628 O O . ALA A 1 82 ? 13.101 -5.725 -7.018 1.00 89.88 82 ALA A O 1
ATOM 629 N N . ARG A 1 83 ? 14.477 -4.752 -5.522 1.00 88.94 83 ARG A N 1
ATOM 630 C CA . ARG A 1 83 ? 14.309 -5.801 -4.514 1.00 88.94 83 ARG A CA 1
ATOM 631 C C . ARG A 1 83 ? 13.636 -5.201 -3.296 1.00 88.94 83 ARG A C 1
ATOM 633 O O . ARG A 1 83 ? 14.224 -4.397 -2.569 1.00 88.94 83 ARG A O 1
ATOM 640 N N . THR A 1 84 ? 12.402 -5.624 -3.066 1.00 89.38 84 THR A N 1
ATOM 641 C CA . THR A 1 84 ? 11.608 -5.235 -1.901 1.00 89.38 84 THR A CA 1
ATOM 642 C C . THR A 1 84 ? 11.320 -6.481 -1.078 1.00 89.38 84 THR A C 1
ATOM 644 O O . THR A 1 84 ? 10.909 -7.487 -1.653 1.00 89.38 84 THR A O 1
ATOM 647 N N . ALA A 1 85 ? 11.466 -6.419 0.243 1.00 83.56 85 ALA A N 1
ATOM 648 C CA . ALA A 1 85 ? 10.994 -7.483 1.135 1.00 83.56 85 ALA A CA 1
ATOM 649 C C . ALA A 1 85 ? 9.514 -7.289 1.535 1.00 83.56 85 ALA A C 1
ATOM 651 O O . ALA A 1 85 ? 9.031 -7.910 2.476 1.00 83.56 85 ALA A O 1
ATOM 652 N N . GLY A 1 86 ? 8.793 -6.428 0.807 1.00 85.88 86 GLY A N 1
ATOM 653 C CA . GLY A 1 86 ? 7.383 -6.121 1.020 1.00 85.88 86 GLY A CA 1
ATOM 654 C C . GLY A 1 86 ? 7.145 -5.018 2.051 1.00 85.88 86 GLY A C 1
ATOM 655 O O . GLY A 1 86 ? 8.042 -4.240 2.388 1.00 85.88 86 GLY A O 1
ATOM 656 N N . THR A 1 87 ? 5.906 -4.952 2.534 1.00 87.06 87 THR A N 1
ATOM 657 C CA . THR A 1 87 ? 5.459 -4.002 3.558 1.00 87.06 87 THR A CA 1
ATOM 658 C C . THR A 1 87 ? 5.136 -4.762 4.833 1.00 87.06 87 THR A C 1
ATOM 660 O O . THR A 1 87 ? 4.385 -5.736 4.807 1.00 87.06 87 THR A O 1
ATOM 663 N N . ALA A 1 88 ? 5.687 -4.305 5.954 1.00 87.19 88 ALA A N 1
ATOM 664 C CA . ALA A 1 88 ? 5.477 -4.910 7.258 1.00 87.19 88 ALA A CA 1
ATOM 665 C C . ALA A 1 88 ? 4.550 -4.046 8.117 1.00 87.19 88 ALA A C 1
ATOM 667 O O . ALA A 1 88 ? 4.741 -2.835 8.240 1.00 87.19 88 ALA A O 1
ATOM 668 N N . PHE A 1 89 ? 3.585 -4.701 8.763 1.00 88.44 89 PHE A N 1
ATOM 669 C CA . PHE A 1 89 ? 2.777 -4.123 9.832 1.00 88.44 89 PHE A CA 1
ATOM 670 C C . PHE A 1 89 ? 3.355 -4.575 11.173 1.00 88.44 89 PHE A C 1
ATOM 672 O O . PHE A 1 89 ? 3.106 -5.694 11.619 1.00 88.44 89 PHE A O 1
ATOM 679 N N . ARG A 1 90 ? 4.136 -3.714 11.833 1.00 87.62 90 ARG A N 1
ATOM 680 C CA . ARG A 1 90 ? 4.704 -4.017 13.159 1.00 87.62 90 ARG A CA 1
ATOM 681 C C . ARG A 1 90 ? 3.629 -4.051 14.242 1.00 87.62 90 ARG A C 1
ATOM 683 O O . ARG A 1 90 ? 3.734 -4.838 15.177 1.00 87.62 90 ARG A O 1
ATOM 690 N N . ARG A 1 91 ? 2.605 -3.202 14.123 1.00 88.38 91 ARG A N 1
ATOM 691 C CA . ARG A 1 91 ? 1.456 -3.156 15.039 1.00 88.38 91 ARG A CA 1
ATOM 692 C C . ARG A 1 91 ? 0.163 -3.392 14.249 1.00 88.38 91 ARG A C 1
ATOM 694 O O . ARG A 1 91 ? -0.441 -2.424 13.792 1.00 88.38 91 ARG A O 1
ATOM 701 N N . PRO A 1 92 ? -0.282 -4.652 14.082 1.00 85.31 92 PRO A N 1
ATOM 702 C CA . PRO A 1 92 ? -1.496 -4.967 13.323 1.00 85.31 92 PRO A CA 1
ATOM 703 C C . PRO A 1 92 ? -2.755 -4.289 13.875 1.00 85.31 92 PRO A C 1
ATOM 705 O O . PRO A 1 92 ? -3.646 -3.929 13.119 1.00 85.31 92 PRO A O 1
ATOM 708 N N . THR A 1 93 ? -2.801 -4.038 15.186 1.00 87.81 93 THR A N 1
ATOM 709 C CA . THR A 1 93 ? -3.908 -3.341 15.862 1.00 87.81 93 THR A CA 1
ATOM 710 C C . THR A 1 93 ? -4.062 -1.874 15.453 1.00 87.81 9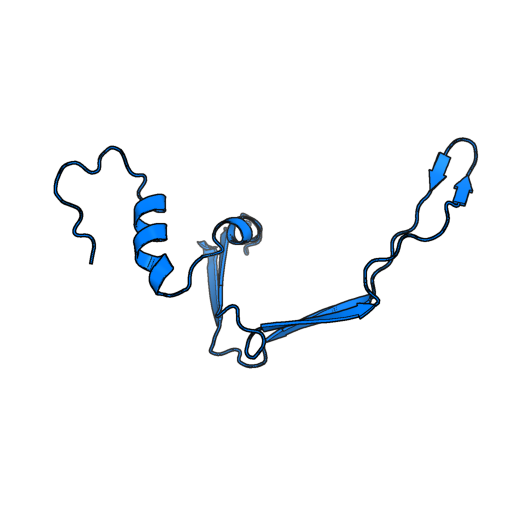3 THR A C 1
ATOM 712 O O . THR A 1 93 ? -5.093 -1.272 15.735 1.00 87.81 93 THR A O 1
ATOM 715 N N . ALA A 1 94 ? -3.062 -1.286 14.789 1.00 84.50 94 ALA A N 1
ATOM 716 C CA . ALA A 1 94 ? -3.126 0.068 14.243 1.00 84.50 94 ALA A CA 1
ATOM 717 C C . ALA A 1 94 ? -3.723 0.117 12.823 1.00 84.50 94 ALA A C 1
ATOM 719 O O . ALA A 1 94 ? -3.674 1.171 12.181 1.00 84.50 94 ALA A O 1
ATOM 720 N N . ALA A 1 95 ? -4.245 -1.010 12.327 1.00 85.75 95 ALA A N 1
ATOM 721 C CA . ALA A 1 95 ? -4.915 -1.128 11.044 1.00 85.75 95 ALA A CA 1
ATOM 722 C C . ALA A 1 95 ? -6.309 -1.752 11.208 1.00 85.75 95 ALA A C 1
ATOM 724 O O . ALA A 1 95 ? -6.523 -2.653 12.017 1.00 85.75 95 ALA A O 1
ATOM 725 N N . VAL A 1 96 ? -7.252 -1.271 10.408 1.00 86.88 96 VAL A N 1
ATOM 726 C CA . VAL A 1 96 ? -8.610 -1.792 10.272 1.00 86.88 96 VAL A CA 1
ATOM 727 C C . VAL A 1 96 ? -8.840 -2.089 8.800 1.00 86.88 96 VAL A C 1
ATOM 729 O O . VAL A 1 96 ? -8.501 -1.283 7.934 1.00 86.88 96 VAL A O 1
ATOM 732 N N . TYR A 1 97 ? -9.412 -3.254 8.527 1.00 85.12 97 TYR A N 1
ATOM 733 C CA . TYR A 1 97 ? -9.711 -3.732 7.187 1.00 85.12 97 TYR A CA 1
ATOM 734 C C . TYR A 1 97 ? -11.207 -4.018 7.063 1.00 85.12 97 TYR A C 1
ATOM 736 O O . TYR A 1 97 ? -11.800 -4.614 7.963 1.00 85.12 97 TYR A O 1
ATOM 744 N N . ALA A 1 98 ? -11.793 -3.601 5.946 1.00 83.25 98 ALA A N 1
ATOM 745 C CA . ALA A 1 98 ? -13.160 -3.901 5.556 1.00 83.25 98 ALA A CA 1
ATOM 746 C C . ALA A 1 98 ? -13.168 -4.440 4.118 1.00 83.25 98 ALA A C 1
ATOM 748 O O . ALA A 1 98 ? -12.589 -3.832 3.215 1.00 83.25 98 ALA A O 1
ATOM 749 N N . ASP A 1 99 ? -13.826 -5.583 3.922 1.00 81.69 99 ASP A N 1
ATOM 750 C CA . ASP A 1 99 ? -14.074 -6.200 2.614 1.00 81.69 99 ASP A CA 1
ATOM 751 C C . ASP A 1 99 ? -15.567 -6.094 2.301 1.00 81.69 99 ASP A C 1
ATOM 753 O O . ASP A 1 99 ? -16.389 -6.321 3.193 1.00 81.69 99 ASP A O 1
ATOM 757 N N . GLY A 1 100 ? -15.917 -5.783 1.056 1.00 74.50 100 GLY A N 1
ATOM 758 C CA . GLY A 1 100 ? -17.316 -5.682 0.642 1.00 74.50 100 GLY A CA 1
ATOM 759 C C . GLY A 1 100 ? -17.966 -4.329 0.930 1.00 74.50 100 GLY A C 1
ATOM 760 O O . GLY A 1 100 ? -19.117 -4.305 1.366 1.00 74.50 100 GLY A O 1
ATOM 761 N N . VAL A 1 101 ? -17.221 -3.237 0.730 1.00 68.81 101 VAL A N 1
ATOM 762 C CA . VAL A 1 101 ? -17.746 -1.860 0.790 1.00 68.81 101 VAL A CA 1
ATOM 763 C C . VAL A 1 101 ? -18.527 -1.529 -0.481 1.00 68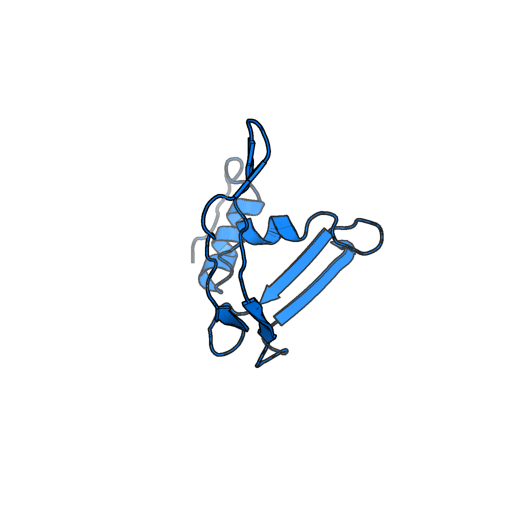.81 101 VAL A C 1
ATOM 765 O O . VAL A 1 101 ? -18.192 -2.109 -1.542 1.00 68.81 101 VAL A O 1
#

pLDDT: mean 79.96, std 11.68, range [42.66, 92.75]

Secondary structure (DSSP, 8-state):
-----S--TTS-HHHHHHHHHGGGT---HHHHGGGTT-SGGG--EEEEE---TTTEEEEEEEEEEEPPPEEETTEEE--EEEEEEEEEES-GGGEEEEE--